Protein AF-A0A2A4T0L3-F1 (afdb_monomer)

Sequence (113 aa):
MTSAGGSKSIIHELTGGLIDLYLIVDGTYEETVQEYHKLVGKPLLPPLWGLGWHQSKYGYENTAALNAVVNGYATDKIPLEAIWSDIDYMDGFQDFTVDPSAFEGLADSIATW

Nearest PDB structures (foldseek):
  7xoi-assembly8_O  TM=9.732E-01  e=8.767E-07  Aspergillus sojae NBRC 4239
  3wen-assembly1_A  TM=9.907E-01  e=6.018E-06  Beta vulgaris
  5nn8-assembly1_A  TM=9.805E-01  e=2.964E-05  Homo sapiens
  5nn6-assembly1_A  TM=9.817E-01  e=3.167E-05  Homo sapiens
  5nn4-assembly1_A  TM=9.801E-01  e=3.385E-05  Homo sapiens

Mean predicted aligned error: 6.07 Å

Radius of gyration: 24.53 Å; Cα contacts (8 Å, |Δi|>4): 92; chains: 1; bounding box: 54×37×60 Å

Foldseek 3Di:
DDPPDDDDDDDDDDPDDDDDDDDDPDDDPVVSVVVVCVVVPDDDDDDPLVVDDEDEDADQQALVSQVVVVVVCVVVVNDHSYYDYDLNQADVSDPPHGNCPRYPCVVVVVVVD

Secondary structure (DSSP, 8-state):
-----PPP------SSS--------SS-HHHHHHHHHHHH-PPPPPPGGGGS-EEEES---SHHHHHHHHHHHHHHT---SEEEE-GGGSGGG-TT---TTTSTTHHHHHTT-

Solvent-accessible surface area (backbone atoms only — not comparable to full-atom values): 7522 Å² total; per-residue (Å²): 135,85,78,85,75,75,88,85,84,84,86,88,89,75,97,72,87,81,93,84,86,87,84,87,88,67,79,53,77,66,51,42,54,51,55,49,27,71,74,79,50,69,83,80,85,75,60,76,62,77,74,50,46,72,50,73,49,85,81,48,78,28,36,66,53,51,51,50,51,56,50,45,33,62,74,71,68,45,85,72,60,43,81,48,77,45,68,64,46,20,46,89,69,37,87,98,46,62,20,74,77,50,33,49,66,38,72,61,50,64,75,71,109

pLDDT: mean 93.53, std 10.16, range [40.03, 98.38]

Structure (mmCIF, N/CA/C/O backbone):
d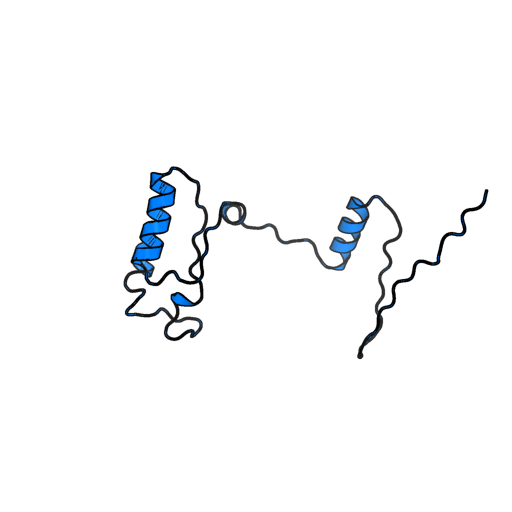ata_AF-A0A2A4T0L3-F1
#
_entry.id   AF-A0A2A4T0L3-F1
#
loop_
_atom_site.group_PDB
_atom_site.id
_atom_site.type_symbol
_atom_site.label_atom_id
_atom_site.label_alt_id
_atom_site.label_comp_id
_atom_site.label_asym_id
_atom_site.label_entity_id
_atom_site.label_seq_id
_atom_site.pdbx_PDB_ins_code
_atom_site.Cartn_x
_atom_site.Cartn_y
_atom_site.Cartn_z
_atom_site.occupancy
_atom_site.B_iso_or_equiv
_atom_site.auth_seq_id
_atom_site.auth_comp_id
_atom_site.auth_asym_id
_atom_site.auth_atom_id
_atom_site.pdbx_PDB_model_num
ATOM 1 N N . MET A 1 1 ? -28.924 26.895 35.236 1.00 40.03 1 MET A N 1
ATOM 2 C CA . MET A 1 1 ? -29.153 27.166 33.802 1.00 40.03 1 MET A CA 1
ATOM 3 C C . MET A 1 1 ? -28.955 25.854 33.062 1.00 40.03 1 MET A C 1
ATOM 5 O O . MET A 1 1 ? -27.826 25.427 32.885 1.00 40.03 1 MET A O 1
ATOM 9 N N . THR A 1 2 ? -30.042 25.146 32.769 1.00 45.47 2 THR A N 1
ATOM 10 C CA . THR A 1 2 ? -30.045 23.886 32.013 1.00 45.47 2 THR A CA 1
ATOM 11 C C . THR A 1 2 ? -29.940 24.214 30.528 1.00 45.47 2 THR A C 1
ATOM 13 O O . THR A 1 2 ? -30.871 24.792 29.970 1.00 45.47 2 THR A O 1
ATOM 16 N N . SER A 1 3 ? -28.810 23.905 29.891 1.00 52.12 3 SER A N 1
ATOM 17 C CA . SER A 1 3 ? -28.724 23.960 28.433 1.00 52.12 3 SER A CA 1
ATOM 18 C C . SER A 1 3 ? -29.562 22.819 27.856 1.00 52.12 3 SER A C 1
ATOM 20 O O . SER A 1 3 ? -29.398 21.654 28.215 1.00 52.12 3 SER A O 1
ATOM 22 N N . ALA A 1 4 ? -30.501 23.165 26.981 1.00 57.69 4 ALA A N 1
ATOM 23 C CA . ALA A 1 4 ? -31.222 22.208 26.160 1.00 57.69 4 ALA A CA 1
ATOM 24 C C . ALA A 1 4 ? -30.224 21.571 25.177 1.00 57.69 4 ALA A C 1
ATOM 26 O O . ALA A 1 4 ? -29.888 22.157 24.150 1.00 57.69 4 ALA A O 1
ATOM 27 N N . GLY A 1 5 ? -29.681 20.406 25.530 1.00 55.75 5 GLY A N 1
ATOM 28 C CA . GLY A 1 5 ? -28.839 19.616 24.637 1.00 55.75 5 GLY A CA 1
ATOM 29 C C . GLY A 1 5 ? -29.710 18.946 23.580 1.00 55.75 5 GLY A C 1
ATOM 30 O O . GLY A 1 5 ? -30.531 18.098 23.916 1.00 55.75 5 GLY A O 1
ATOM 31 N N . GLY A 1 6 ? -29.563 19.344 22.316 1.00 72.94 6 GLY A N 1
ATOM 32 C CA . GLY A 1 6 ? -30.233 18.679 21.197 1.00 72.94 6 GLY A CA 1
ATOM 33 C C . GLY A 1 6 ? -29.895 17.185 21.147 1.00 72.94 6 GLY A C 1
ATOM 34 O O . GLY A 1 6 ? -28.779 16.781 21.479 1.00 72.94 6 GLY A O 1
ATOM 35 N N . SER A 1 7 ? -30.868 16.367 20.739 1.00 82.69 7 SER A N 1
ATOM 36 C CA . SER A 1 7 ? -30.674 14.925 20.573 1.00 82.69 7 SER A CA 1
ATOM 37 C C . SER A 1 7 ? -29.591 14.649 19.526 1.00 82.69 7 SER A C 1
ATOM 39 O O . SER A 1 7 ? -29.626 15.214 18.431 1.00 82.69 7 SER A O 1
ATOM 41 N N . LYS A 1 8 ? -28.633 13.778 19.858 1.00 88.44 8 LYS A N 1
ATOM 42 C CA . LYS A 1 8 ? -27.658 13.237 18.905 1.00 88.44 8 LYS A CA 1
ATOM 43 C C . LYS A 1 8 ? -28.116 11.839 18.511 1.00 88.44 8 LYS A C 1
ATOM 45 O O . LYS A 1 8 ? -28.329 11.003 19.384 1.00 88.44 8 LYS A O 1
ATOM 50 N N . SER A 1 9 ? -28.268 11.593 17.216 1.00 92.88 9 SER A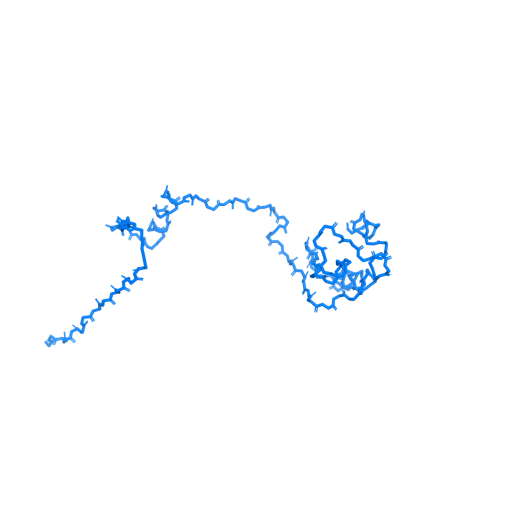 N 1
ATOM 51 C CA . SER A 1 9 ? -28.666 10.290 16.681 1.00 92.88 9 SER A CA 1
ATOM 52 C C . SER A 1 9 ? -27.740 9.870 15.543 1.00 92.88 9 SER A C 1
ATOM 54 O O . SER A 1 9 ? -27.201 10.719 14.833 1.00 92.88 9 SER A O 1
ATOM 56 N N . ILE A 1 10 ? -27.548 8.558 15.406 1.00 93.12 10 ILE A N 1
ATOM 57 C CA . ILE A 1 10 ? -26.893 7.903 14.270 1.00 93.12 10 ILE A CA 1
ATOM 58 C C . ILE A 1 10 ? -27.917 6.911 13.716 1.00 93.12 10 ILE A C 1
ATOM 60 O O . ILE A 1 10 ? -28.494 6.138 14.481 1.00 93.12 10 ILE A O 1
ATOM 64 N N . ILE A 1 11 ? -28.172 6.965 12.409 1.00 94.69 11 ILE A N 1
ATOM 65 C CA . ILE A 1 11 ? -29.140 6.109 11.717 1.00 94.69 11 ILE A CA 1
ATOM 66 C C . ILE A 1 11 ? -28.367 5.269 10.700 1.00 94.69 11 ILE A C 1
ATOM 68 O O . ILE A 1 11 ? -27.644 5.819 9.872 1.00 94.69 11 ILE A O 1
ATOM 72 N N . HIS A 1 12 ? -28.517 3.946 10.771 1.00 94.31 12 HIS A N 1
ATOM 73 C CA . HIS A 1 12 ? -27.996 3.012 9.774 1.00 94.31 12 HIS A CA 1
ATOM 74 C C . HIS A 1 12 ? -29.155 2.510 8.909 1.00 94.31 12 HIS A C 1
ATOM 76 O O . HIS A 1 12 ? -30.048 1.826 9.406 1.00 94.31 12 HIS A O 1
ATOM 82 N N . GLU A 1 13 ? -29.137 2.847 7.620 1.00 96.31 13 GLU A N 1
ATOM 83 C CA . GLU A 1 13 ? -30.093 2.354 6.626 1.00 96.31 13 GLU A CA 1
ATOM 84 C C . GLU A 1 13 ? -29.427 1.249 5.801 1.00 96.31 13 GLU A C 1
ATOM 86 O O . GLU A 1 13 ? -28.361 1.452 5.220 1.00 96.31 13 GLU A O 1
ATOM 91 N N . LEU A 1 14 ? -30.029 0.059 5.782 1.00 95.81 14 LEU A N 1
ATOM 92 C CA . LEU A 1 14 ? -29.454 -1.146 5.180 1.00 95.81 14 LEU A CA 1
ATOM 93 C C . LEU A 1 14 ? -30.384 -1.683 4.087 1.00 95.81 14 LEU A C 1
ATOM 95 O O . LEU A 1 14 ? -31.605 -1.648 4.233 1.00 95.81 14 LEU A O 1
ATOM 99 N N . THR A 1 15 ? -29.814 -2.214 3.003 1.00 97.62 15 THR A N 1
ATOM 100 C CA . THR A 1 15 ? -30.572 -2.747 1.854 1.00 97.62 15 THR A CA 1
ATOM 101 C C . THR A 1 15 ? -30.899 -4.243 1.963 1.00 97.62 15 THR A C 1
ATOM 103 O O . THR A 1 15 ? -31.659 -4.760 1.147 1.00 97.62 15 THR A O 1
ATOM 106 N N . GLY A 1 16 ? -30.359 -4.948 2.964 1.00 96.56 16 GLY A N 1
ATOM 107 C CA . GLY A 1 16 ? -30.591 -6.375 3.210 1.00 96.56 16 GLY A CA 1
ATOM 108 C C . GLY A 1 16 ? -29.587 -6.977 4.202 1.00 96.56 16 GLY A C 1
ATOM 109 O O . GLY A 1 16 ? -28.733 -6.269 4.729 1.00 96.56 16 GLY A O 1
ATOM 110 N N . GLY A 1 17 ? -29.681 -8.289 4.445 1.00 96.31 17 GLY A N 1
ATOM 111 C CA . GLY A 1 17 ? -28.845 -9.003 5.422 1.00 96.31 17 GLY A CA 1
ATOM 112 C C . GLY A 1 17 ? -29.425 -9.016 6.842 1.00 96.31 17 GLY A C 1
ATOM 113 O O . GLY A 1 17 ? -30.602 -8.718 7.044 1.00 96.31 17 GLY A O 1
ATOM 114 N N . LEU A 1 18 ? -28.605 -9.409 7.822 1.00 96.81 18 LEU A N 1
ATOM 115 C CA . LEU A 1 18 ? -28.940 -9.370 9.250 1.00 96.81 18 LEU A CA 1
ATOM 116 C C . LEU A 1 18 ? -28.261 -8.173 9.916 1.00 96.81 18 LEU A C 1
ATOM 118 O O . LEU A 1 18 ? -27.175 -7.765 9.510 1.00 96.81 18 LEU A O 1
ATOM 122 N N . ILE A 1 19 ? -28.887 -7.651 10.970 1.00 96.31 19 ILE A N 1
ATOM 123 C CA . ILE A 1 19 ? -28.246 -6.680 11.857 1.00 96.31 19 ILE A CA 1
ATOM 124 C C . ILE A 1 19 ? -27.486 -7.467 12.924 1.00 96.31 19 ILE A C 1
ATOM 126 O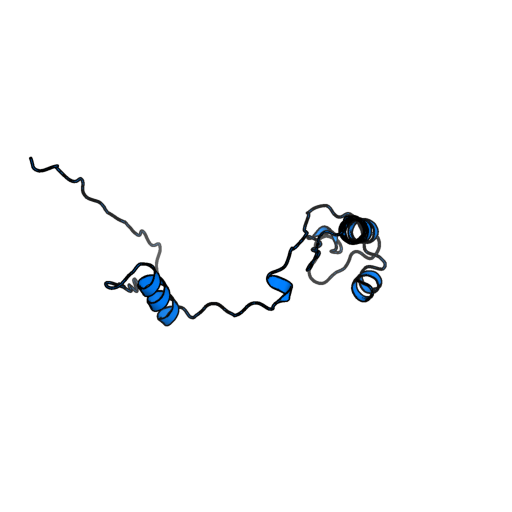 O . ILE A 1 19 ? -28.100 -8.018 13.836 1.00 96.31 19 ILE A O 1
ATOM 130 N N . ASP A 1 20 ? -26.162 -7.511 12.792 1.00 95.88 20 ASP A N 1
ATOM 131 C CA . ASP A 1 20 ? -25.243 -8.038 13.802 1.00 95.88 20 ASP A CA 1
ATOM 132 C C . ASP A 1 20 ? -24.484 -6.864 14.437 1.00 95.88 20 ASP A C 1
ATOM 134 O O . ASP A 1 20 ? -23.713 -6.174 13.766 1.00 95.88 20 ASP A O 1
ATOM 138 N N . LEU A 1 21 ? -24.793 -6.561 15.702 1.00 95.00 21 LEU A N 1
ATOM 139 C CA . LEU A 1 21 ? -24.346 -5.344 16.381 1.00 95.00 21 LEU A CA 1
ATOM 140 C C . LEU A 1 21 ? -23.415 -5.675 17.548 1.00 95.00 21 LEU A C 1
ATOM 142 O O . LEU A 1 21 ? -23.813 -6.333 18.508 1.00 95.00 21 LEU A O 1
ATOM 146 N N . TYR A 1 22 ? -22.216 -5.096 17.510 1.00 94.62 22 TYR A N 1
ATOM 147 C CA . TYR A 1 22 ? -21.241 -5.148 18.595 1.00 94.62 22 TYR A CA 1
ATOM 148 C C . TYR A 1 22 ? -21.119 -3.774 19.252 1.00 94.62 22 TYR A C 1
ATOM 150 O O . TYR A 1 22 ? -20.830 -2.777 18.594 1.00 94.62 22 TYR A O 1
ATOM 158 N N . LEU A 1 23 ? -21.342 -3.727 20.565 1.00 94.00 23 LEU A N 1
ATOM 159 C CA . LEU A 1 23 ? -21.220 -2.521 21.380 1.00 94.00 23 LEU A CA 1
ATOM 160 C C . LEU A 1 23 ? -19.992 -2.664 22.280 1.00 94.00 23 LEU A C 1
ATOM 162 O O . LEU A 1 23 ? -19.952 -3.541 23.139 1.00 94.00 23 LEU A O 1
ATOM 166 N N . ILE A 1 24 ? -19.005 -1.791 22.087 1.00 93.50 24 ILE A N 1
ATOM 167 C CA . ILE A 1 24 ? -17.813 -1.695 22.935 1.00 93.50 24 ILE A CA 1
ATOM 168 C C . ILE A 1 24 ? -18.029 -0.486 23.845 1.00 93.50 24 ILE A C 1
ATOM 170 O O . ILE A 1 24 ? -18.079 0.650 23.379 1.00 93.50 24 ILE A O 1
ATOM 174 N N . VAL A 1 25 ? -18.266 -0.753 25.127 1.00 86.44 25 VAL A N 1
ATOM 175 C CA . VAL A 1 25 ? -18.771 0.219 26.110 1.00 86.44 25 VAL A CA 1
ATOM 176 C C . VAL A 1 25 ? -17.954 0.157 27.397 1.00 86.44 25 VAL A C 1
ATOM 178 O O . VAL A 1 25 ? -18.498 -0.105 28.460 1.00 86.44 25 VAL A O 1
ATOM 181 N N . ASP A 1 26 ? -16.642 0.362 27.298 1.00 80.12 26 ASP A N 1
ATOM 182 C CA . ASP A 1 26 ? -15.787 0.783 28.415 1.00 80.12 26 ASP A CA 1
ATOM 183 C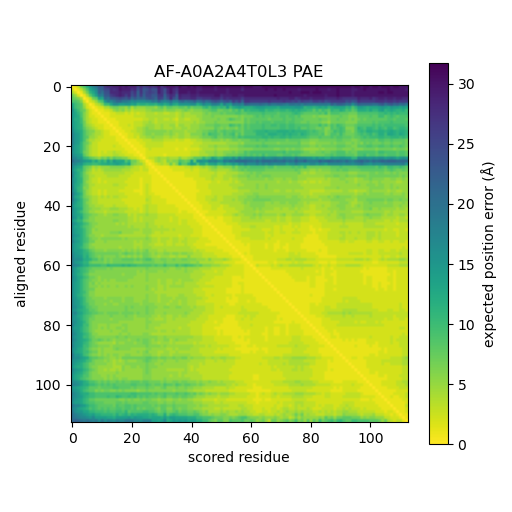 C . ASP A 1 26 ? -14.380 1.135 27.903 1.00 80.12 26 ASP A C 1
ATOM 185 O O . ASP A 1 26 ? -13.993 0.733 26.802 1.00 80.12 26 ASP A O 1
ATOM 189 N N . GLY A 1 27 ? -13.613 1.840 28.729 1.00 87.00 27 GLY A N 1
ATOM 190 C CA . GLY A 1 27 ? -12.195 2.102 28.518 1.00 87.00 27 GLY A CA 1
ATOM 191 C C . GLY A 1 27 ? -11.873 3.444 27.864 1.00 87.00 27 GLY A C 1
ATOM 192 O O . GLY A 1 27 ? -12.722 4.266 27.512 1.00 87.00 27 GLY A O 1
ATOM 193 N N . THR A 1 28 ? -10.578 3.677 27.733 1.00 95.56 28 THR A N 1
ATOM 194 C CA . THR A 1 28 ? -9.996 4.770 26.961 1.00 95.56 28 THR A CA 1
ATOM 195 C C . THR A 1 28 ? -10.242 4.573 25.461 1.00 95.56 28 THR A C 1
ATOM 197 O O . THR A 1 28 ? -10.587 3.487 24.989 1.00 95.56 28 THR A O 1
ATOM 200 N N . TYR A 1 29 ? -10.018 5.631 24.674 1.00 94.31 29 TYR A N 1
ATOM 201 C CA . TYR A 1 29 ? -10.093 5.542 23.212 1.00 94.31 29 TYR A CA 1
ATOM 202 C C . TYR A 1 29 ? -9.162 4.461 22.640 1.00 94.31 29 TYR A C 1
ATOM 204 O O . TYR A 1 29 ? -9.529 3.782 21.685 1.00 94.31 29 TYR A O 1
ATOM 212 N N . GLU A 1 30 ? -7.981 4.275 23.232 1.00 95.31 30 GLU A N 1
ATOM 213 C CA . GLU A 1 30 ? -7.024 3.252 22.808 1.00 95.31 30 GLU A CA 1
ATOM 214 C C . GLU A 1 30 ? -7.546 1.838 23.089 1.00 95.31 30 GLU A C 1
ATOM 216 O O . GLU A 1 30 ? -7.548 0.992 22.196 1.00 95.31 30 GLU A O 1
ATOM 221 N N . GLU A 1 31 ? -8.058 1.592 24.296 1.00 95.56 31 GLU A N 1
ATOM 222 C CA . GLU A 1 31 ? -8.629 0.295 24.680 1.00 95.56 31 GLU A CA 1
ATOM 223 C C . GLU A 1 31 ? -9.836 -0.065 23.807 1.00 95.56 31 GLU A C 1
ATOM 225 O O . GLU A 1 31 ? -9.941 -1.201 23.352 1.00 95.56 31 GLU A O 1
ATOM 230 N N . THR A 1 32 ? -10.685 0.911 23.466 1.00 95.62 32 THR A N 1
ATOM 231 C CA . THR A 1 32 ? -11.816 0.697 22.546 1.00 95.62 32 THR A CA 1
ATOM 232 C C . THR A 1 32 ? -11.344 0.172 21.183 1.00 95.62 32 THR A C 1
ATOM 234 O O . THR A 1 32 ? -11.911 -0.784 20.648 1.00 95.62 32 THR A O 1
ATOM 237 N N . VAL A 1 33 ? -10.278 0.757 20.621 1.00 95.44 33 VAL A N 1
ATOM 238 C CA . VAL A 1 33 ? -9.687 0.307 19.347 1.00 95.44 33 VAL A CA 1
ATOM 239 C C . VAL A 1 33 ? -9.053 -1.081 19.491 1.00 95.44 33 VAL A C 1
ATOM 241 O O . VAL A 1 33 ? -9.178 -1.917 18.592 1.00 95.44 33 VAL A O 1
ATOM 244 N N . GLN A 1 34 ? -8.412 -1.368 20.625 1.00 95.31 34 GLN A N 1
ATOM 245 C CA . GLN A 1 34 ? -7.851 -2.692 20.898 1.00 95.31 34 GLN A CA 1
ATOM 246 C C . GLN A 1 34 ? -8.940 -3.771 21.001 1.00 95.31 34 GLN A C 1
ATOM 248 O O . GLN A 1 34 ? -8.776 -4.837 20.404 1.00 95.31 34 GLN A O 1
ATOM 253 N N . GLU A 1 35 ? -10.051 -3.512 21.701 1.00 95.69 35 GLU A N 1
ATOM 254 C CA . GLU A 1 35 ? -11.193 -4.436 21.781 1.00 95.69 35 GLU A CA 1
ATOM 255 C C . GLU A 1 35 ? -11.813 -4.680 20.402 1.00 95.69 35 GLU A C 1
ATOM 257 O O . GLU A 1 35 ? -12.077 -5.828 20.036 1.00 95.69 35 GLU A O 1
ATOM 262 N N . TYR A 1 36 ? -11.954 -3.632 19.587 1.00 95.94 36 TYR A N 1
ATOM 263 C CA . TYR A 1 36 ? -12.414 -3.770 18.206 1.00 95.94 36 TYR A CA 1
ATOM 264 C C . TYR A 1 36 ? -11.516 -4.724 17.401 1.00 95.94 36 TYR A C 1
ATOM 266 O O . TYR A 1 36 ? -12.009 -5.643 16.745 1.00 95.94 36 TYR A O 1
ATOM 274 N N . HIS A 1 37 ? -10.191 -4.597 17.514 1.00 96.50 37 HIS A N 1
ATOM 275 C CA . HIS A 1 37 ? -9.246 -5.486 16.830 1.00 96.50 37 HIS A CA 1
ATOM 276 C C . HIS A 1 37 ? -9.169 -6.910 17.402 1.00 96.50 37 HIS A C 1
ATOM 278 O O . HIS A 1 37 ? -8.679 -7.810 16.715 1.00 96.50 37 HIS A O 1
ATOM 284 N N . LYS A 1 38 ? -9.670 -7.168 18.616 1.00 95.06 38 LYS A N 1
ATOM 285 C CA . LYS A 1 38 ? -9.883 -8.551 19.082 1.00 95.06 38 LYS A CA 1
ATOM 286 C C . LYS A 1 38 ? -11.044 -9.220 18.350 1.00 95.06 38 LYS A C 1
ATOM 288 O O . LYS A 1 38 ? -11.007 -10.433 18.173 1.00 95.06 38 LYS A O 1
ATOM 293 N N . LEU A 1 39 ? -12.037 -8.439 17.922 1.00 95.88 39 LEU A N 1
ATOM 294 C CA . LEU A 1 39 ? -13.198 -8.928 17.185 1.00 95.88 39 LEU A CA 1
ATOM 295 C C . LEU A 1 39 ? -12.904 -9.105 15.688 1.00 95.88 39 LEU A C 1
ATOM 297 O O . LEU A 1 39 ? -13.169 -10.172 15.144 1.00 95.88 39 LEU A O 1
ATOM 301 N N . VAL A 1 40 ? -12.350 -8.084 15.021 1.00 96.75 40 VAL A N 1
ATOM 302 C CA . VAL A 1 40 ? -12.157 -8.103 13.551 1.00 96.75 40 VAL A CA 1
ATOM 303 C C . VAL A 1 40 ? -10.796 -8.640 13.101 1.00 96.75 40 VAL A C 1
ATOM 305 O O . VAL A 1 40 ? -10.570 -8.841 11.910 1.00 96.75 40 VAL A O 1
ATOM 308 N N . GLY A 1 41 ? -9.885 -8.872 14.045 1.00 97.69 41 GLY A N 1
ATOM 309 C CA . GLY A 1 41 ? -8.503 -9.251 13.777 1.00 97.69 41 GLY A CA 1
ATOM 310 C C . GLY A 1 41 ? -7.528 -8.083 13.926 1.00 97.69 41 GLY A C 1
ATOM 311 O O . GLY A 1 41 ? -7.842 -6.912 13.682 1.00 97.69 41 GLY A O 1
ATOM 312 N N . LYS A 1 42 ? -6.310 -8.419 14.358 1.00 97.38 42 LYS A N 1
ATOM 313 C CA . LYS A 1 42 ? -5.222 -7.452 14.521 1.00 97.38 42 LYS A CA 1
ATOM 314 C C . LYS A 1 42 ? -4.620 -7.082 13.161 1.00 97.38 42 LYS A C 1
ATOM 316 O O . LYS A 1 42 ? -4.567 -7.946 12.283 1.00 97.38 42 LYS A O 1
ATOM 321 N N . PRO A 1 43 ? -4.111 -5.848 12.996 1.00 96.81 43 PRO A N 1
ATOM 322 C CA . PRO A 1 43 ? -3.352 -5.479 11.808 1.00 96.81 43 PRO A CA 1
ATOM 323 C C . PRO A 1 43 ? -2.158 -6.416 11.593 1.00 96.81 43 PRO A C 1
ATOM 325 O O . PRO A 1 43 ? -1.517 -6.849 12.555 1.00 96.81 43 PRO A O 1
ATOM 328 N N . LEU A 1 44 ? -1.847 -6.712 10.330 1.00 96.94 44 LEU A N 1
ATOM 329 C CA . LEU A 1 44 ? -0.626 -7.430 9.973 1.00 96.94 44 LEU A CA 1
ATOM 330 C C . LEU A 1 44 ? 0.594 -6.549 10.282 1.00 96.94 44 LEU A C 1
ATOM 332 O O . LEU A 1 44 ? 0.547 -5.334 10.098 1.00 96.94 44 LEU A O 1
ATOM 336 N N . LEU A 1 45 ? 1.700 -7.165 10.702 1.00 97.56 45 LEU A N 1
ATOM 337 C CA . LEU A 1 45 ? 2.987 -6.482 10.777 1.00 97.56 45 LEU A CA 1
ATOM 338 C C . LEU A 1 45 ? 3.535 -6.277 9.350 1.00 97.56 45 LEU A C 1
ATOM 340 O O . LEU A 1 45 ? 3.787 -7.278 8.671 1.00 97.56 45 LEU A O 1
ATOM 344 N N . PRO A 1 46 ? 3.719 -5.032 8.873 1.00 97.38 46 PRO A N 1
ATOM 345 C CA . PRO A 1 46 ? 4.297 -4.795 7.555 1.00 97.38 46 PRO A CA 1
ATOM 346 C C . PRO A 1 46 ? 5.787 -5.179 7.525 1.00 97.38 46 PRO A C 1
ATOM 348 O O . PRO A 1 46 ? 6.458 -5.139 8.562 1.00 97.38 46 PRO A O 1
ATOM 351 N N . PRO A 1 47 ? 6.339 -5.533 6.348 1.00 97.50 47 PRO A N 1
ATOM 352 C CA . PRO A 1 47 ? 7.778 -5.700 6.199 1.00 97.50 47 PRO A CA 1
ATOM 353 C C . PRO A 1 47 ? 8.487 -4.364 6.444 1.00 97.50 47 PRO A C 1
ATOM 355 O O . PRO A 1 47 ? 7.952 -3.304 6.125 1.00 97.50 47 PRO A O 1
ATOM 358 N N . LEU A 1 48 ? 9.713 -4.413 6.969 1.00 97.69 48 LEU A N 1
ATOM 359 C CA . LEU A 1 48 ? 10.436 -3.204 7.377 1.00 97.69 48 LEU A CA 1
ATOM 360 C C . LEU A 1 48 ? 10.639 -2.205 6.225 1.00 97.69 48 LEU A C 1
ATOM 362 O O . LEU A 1 48 ? 10.483 -1.009 6.436 1.00 97.69 48 LEU A O 1
ATOM 366 N N . TRP A 1 49 ? 10.921 -2.689 5.009 1.00 96.81 49 TRP A N 1
ATOM 367 C CA . TRP A 1 49 ? 11.080 -1.832 3.826 1.00 96.81 49 TRP A CA 1
ATOM 368 C C . TRP A 1 49 ? 9.797 -1.062 3.478 1.00 96.81 49 TRP A C 1
ATOM 370 O O . TRP A 1 49 ? 9.876 0.049 2.973 1.00 96.81 49 TRP A O 1
ATOM 380 N N . GLY A 1 50 ? 8.620 -1.608 3.811 1.00 97.38 50 GLY A N 1
ATOM 381 C CA . GLY A 1 50 ? 7.323 -0.977 3.550 1.00 97.38 50 GLY A CA 1
ATOM 382 C C . GLY A 1 50 ? 6.994 0.192 4.482 1.00 97.38 50 GLY A C 1
ATOM 383 O O . GLY A 1 50 ? 5.961 0.833 4.317 1.00 97.38 50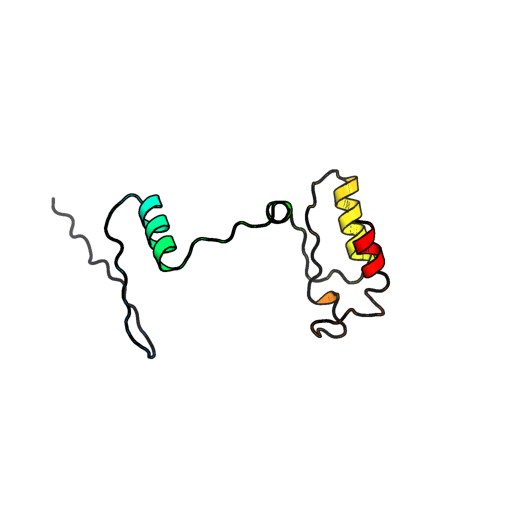 GLY A O 1
ATOM 384 N N . LEU A 1 51 ? 7.839 0.444 5.487 1.00 97.75 51 LEU A N 1
ATOM 385 C CA . LEU A 1 51 ? 7.761 1.616 6.362 1.00 97.75 51 LEU A CA 1
ATOM 386 C C . LEU A 1 51 ? 8.664 2.766 5.882 1.00 97.75 51 LEU A C 1
ATOM 388 O O . LEU A 1 51 ? 8.673 3.825 6.510 1.00 97.75 51 LEU A O 1
ATOM 392 N N . GLY A 1 52 ? 9.442 2.546 4.818 1.00 97.31 52 GLY A N 1
ATOM 393 C CA . GLY A 1 52 ? 10.305 3.552 4.210 1.00 97.31 52 GLY A CA 1
ATOM 394 C C . GLY A 1 52 ? 9.571 4.501 3.263 1.00 97.31 52 GLY A C 1
ATOM 395 O O . GLY A 1 52 ? 8.341 4.530 3.190 1.00 97.31 52 GLY A O 1
ATOM 396 N N . TRP A 1 53 ? 10.338 5.296 2.523 1.00 97.94 53 TRP A N 1
ATOM 397 C CA . TRP A 1 53 ? 9.824 6.210 1.514 1.00 97.94 53 TRP A CA 1
ATOM 398 C C . TRP A 1 53 ? 9.516 5.484 0.202 1.00 97.94 53 TRP A C 1
ATOM 400 O O . TRP A 1 53 ? 10.340 4.743 -0.337 1.00 97.94 53 TRP A O 1
ATOM 410 N N . HIS A 1 54 ? 8.312 5.717 -0.321 1.00 98.25 54 HIS A N 1
ATOM 411 C CA . HIS A 1 54 ? 7.826 5.126 -1.563 1.00 98.25 54 HIS A CA 1
ATOM 412 C C . HIS A 1 54 ? 7.605 6.230 -2.602 1.00 98.25 54 HIS A C 1
ATOM 414 O O . HIS A 1 54 ? 6.862 7.180 -2.351 1.00 98.25 54 HIS A O 1
ATOM 420 N N . GLN A 1 55 ? 8.197 6.086 -3.787 1.00 97.81 55 GLN A N 1
ATOM 421 C CA . GLN A 1 55 ? 7.969 6.981 -4.922 1.00 97.81 55 GLN A CA 1
ATOM 422 C C . GLN A 1 55 ? 7.046 6.314 -5.942 1.00 97.81 55 GLN A C 1
ATOM 424 O O . GLN A 1 55 ? 7.280 5.181 -6.351 1.00 97.81 55 GLN A O 1
ATOM 429 N N . SER A 1 56 ? 6.022 7.038 -6.389 1.00 97.44 56 SER A N 1
ATOM 430 C CA . SER A 1 56 ? 5.097 6.585 -7.429 1.00 97.44 56 SER A CA 1
ATOM 431 C C . SER A 1 56 ? 4.626 7.750 -8.291 1.00 97.44 56 SER A C 1
ATOM 433 O O . SER A 1 56 ? 4.593 8.898 -7.837 1.00 97.44 56 SER A O 1
ATOM 435 N N . LYS A 1 57 ? 4.265 7.455 -9.537 1.00 97.12 57 LYS A N 1
ATOM 436 C CA . LYS A 1 57 ? 3.641 8.396 -10.464 1.00 97.12 57 LYS A CA 1
ATOM 437 C C . LYS A 1 57 ? 2.942 7.608 -11.576 1.00 97.12 57 LYS A C 1
ATOM 439 O O . LYS A 1 57 ? 3.558 6.726 -12.165 1.00 97.12 57 LYS A O 1
ATOM 444 N N . TYR A 1 58 ? 1.724 8.012 -11.930 1.00 97.06 58 TYR A N 1
ATOM 445 C CA . TYR A 1 58 ? 1.154 7.687 -13.237 1.00 97.06 58 TYR A CA 1
ATOM 446 C C . TYR A 1 58 ? 1.812 8.568 -14.315 1.00 97.06 58 TYR A C 1
ATOM 448 O O . TYR A 1 58 ? 1.785 9.804 -14.240 1.00 97.06 58 TYR A O 1
ATOM 456 N N . GLY A 1 59 ? 2.438 7.938 -15.303 1.00 95.31 59 GLY A N 1
ATOM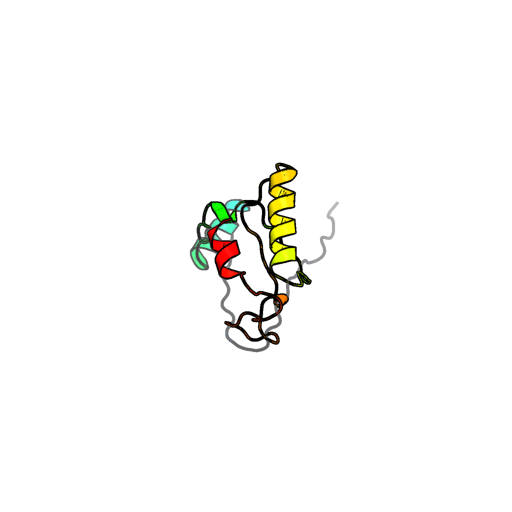 457 C CA . GLY A 1 59 ? 3.118 8.567 -16.426 1.00 95.31 59 GLY A CA 1
ATOM 458 C C . GLY A 1 59 ? 4.632 8.440 -16.314 1.00 95.31 59 GLY A C 1
ATOM 459 O O . GLY A 1 59 ? 5.350 9.417 -16.569 1.00 95.31 59 GLY A O 1
ATOM 460 N N . TYR A 1 60 ? 5.122 7.286 -15.856 1.00 97.06 60 TYR A N 1
ATOM 461 C CA . TYR A 1 60 ? 6.486 6.863 -16.159 1.00 97.06 60 TYR A CA 1
ATOM 462 C C . TYR A 1 60 ? 6.436 6.131 -17.493 1.00 97.06 60 TYR A C 1
ATOM 464 O O . TYR A 1 60 ? 5.959 5.015 -17.561 1.00 97.06 60 TYR A O 1
ATOM 472 N N . GLU A 1 61 ? 6.886 6.778 -18.563 1.00 95.31 61 GLU A N 1
ATOM 473 C CA . GLU A 1 61 ? 6.611 6.302 -19.925 1.00 95.31 61 GLU A CA 1
ATOM 474 C C . GLU A 1 61 ? 7.502 5.132 -20.377 1.00 95.31 61 GLU A C 1
ATOM 476 O O . GLU A 1 61 ? 7.281 4.598 -21.457 1.00 95.31 61 GLU A O 1
ATOM 481 N N . ASN A 1 62 ? 8.554 4.783 -19.623 1.00 97.25 62 ASN A N 1
ATOM 482 C CA . ASN A 1 62 ? 9.508 3.724 -19.972 1.00 97.25 62 ASN A CA 1
ATOM 483 C C . ASN A 1 62 ? 10.475 3.389 -18.819 1.00 97.25 62 ASN A C 1
ATOM 485 O O . ASN A 1 62 ? 10.583 4.124 -17.829 1.00 97.25 62 ASN A O 1
ATOM 489 N N . THR A 1 63 ? 11.264 2.322 -18.997 1.00 97.31 63 THR A N 1
ATOM 490 C CA . THR A 1 63 ? 12.330 1.897 -18.066 1.00 97.31 63 THR A CA 1
ATOM 491 C C . THR A 1 63 ? 13.343 3.012 -17.7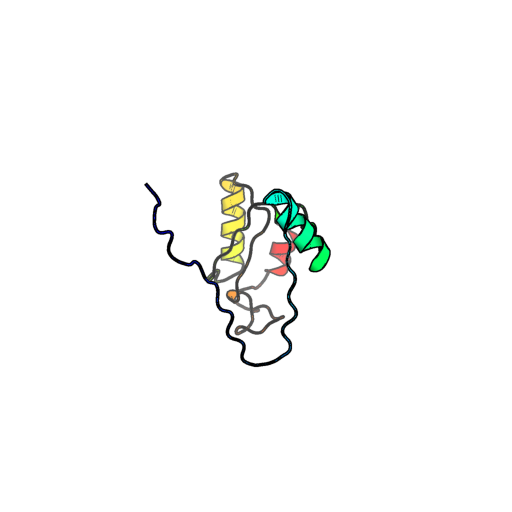69 1.00 97.31 63 THR A C 1
ATOM 493 O O . THR A 1 63 ? 13.787 3.173 -16.630 1.00 97.31 63 THR A O 1
ATOM 496 N N . ALA A 1 64 ? 13.714 3.820 -18.769 1.00 97.12 64 ALA A N 1
ATOM 497 C CA . ALA A 1 64 ? 14.699 4.889 -18.591 1.00 97.12 64 ALA A CA 1
ATOM 498 C C . ALA A 1 64 ? 14.180 6.006 -17.671 1.00 97.12 64 ALA A C 1
ATOM 500 O O . ALA A 1 64 ? 14.944 6.535 -16.862 1.00 97.12 64 ALA A O 1
ATOM 501 N N . ALA A 1 65 ? 12.886 6.330 -17.743 1.00 97.31 65 ALA A N 1
ATOM 502 C CA . ALA A 1 65 ? 12.246 7.292 -16.851 1.00 97.31 65 ALA A CA 1
ATOM 503 C C . ALA A 1 65 ? 12.273 6.817 -15.388 1.00 97.31 65 ALA A C 1
ATOM 505 O O . ALA A 1 65 ? 12.595 7.609 -14.502 1.00 97.31 65 ALA A O 1
ATOM 506 N N . LEU A 1 66 ? 12.008 5.530 -15.133 1.00 97.44 66 LEU A N 1
ATOM 507 C CA . LEU A 1 66 ? 12.128 4.940 -13.792 1.00 97.44 66 LEU A CA 1
ATOM 508 C C . LEU A 1 66 ? 13.571 5.002 -13.276 1.00 97.44 66 LEU A C 1
ATOM 510 O O . LEU A 1 66 ? 13.814 5.503 -12.177 1.00 97.44 66 LEU A O 1
ATOM 514 N N . ASN A 1 67 ? 14.535 4.582 -14.098 1.00 97.06 67 ASN A N 1
ATOM 515 C CA . ASN A 1 67 ? 15.957 4.648 -13.760 1.00 97.06 67 ASN A CA 1
ATOM 516 C C . ASN A 1 67 ? 16.412 6.081 -13.450 1.00 97.06 67 ASN A C 1
ATOM 518 O O . ASN A 1 67 ? 17.180 6.299 -12.514 1.00 97.06 67 ASN A O 1
ATOM 522 N N . ALA A 1 68 ? 15.936 7.075 -14.204 1.00 97.25 68 ALA A N 1
ATOM 523 C CA . ALA A 1 68 ? 16.262 8.477 -13.958 1.00 97.25 68 ALA A CA 1
ATOM 524 C C . ALA A 1 68 ? 15.771 8.953 -12.582 1.00 97.25 68 ALA A C 1
ATOM 526 O O . ALA A 1 68 ? 16.487 9.685 -11.901 1.00 97.25 68 ALA A O 1
ATOM 527 N N . VAL A 1 69 ? 14.588 8.507 -12.149 1.00 97.56 69 VAL A N 1
ATOM 528 C CA . VAL A 1 69 ? 14.057 8.821 -10.816 1.00 97.56 69 VAL A CA 1
ATOM 529 C C . VAL A 1 69 ? 14.900 8.169 -9.728 1.00 97.56 69 VAL A C 1
ATOM 531 O O . VAL A 1 69 ? 15.361 8.875 -8.834 1.00 97.56 69 VAL A O 1
ATOM 534 N N . VAL A 1 70 ? 15.157 6.860 -9.822 1.00 97.19 70 VAL A N 1
ATOM 535 C CA . VAL A 1 70 ? 15.983 6.129 -8.841 1.00 97.19 70 VAL A CA 1
ATOM 536 C C . VAL A 1 70 ? 17.364 6.780 -8.705 1.00 97.19 70 VAL A C 1
ATOM 538 O O . VAL A 1 70 ? 17.808 7.093 -7.599 1.00 97.19 70 VAL A O 1
ATOM 541 N N . ASN A 1 71 ? 18.010 7.085 -9.834 1.00 97.31 71 ASN A N 1
ATOM 542 C CA . ASN A 1 71 ? 19.311 7.753 -9.850 1.00 97.31 71 ASN A CA 1
ATOM 543 C C . ASN A 1 71 ? 19.261 9.180 -9.285 1.00 97.31 71 ASN A C 1
ATOM 545 O O . ASN A 1 71 ? 20.225 9.616 -8.652 1.00 97.31 71 ASN A O 1
ATOM 549 N N . GLY A 1 72 ? 18.163 9.909 -9.495 1.00 98.06 72 GLY A N 1
ATOM 550 C CA . GLY A 1 72 ? 17.943 11.232 -8.908 1.00 98.06 72 GLY A CA 1
ATOM 551 C C . GLY A 1 72 ? 17.918 11.182 -7.380 1.00 98.06 72 GLY A C 1
ATOM 552 O O . GLY A 1 72 ? 18.693 11.887 -6.738 1.00 98.06 72 GLY A O 1
ATOM 553 N N . TYR A 1 73 ? 17.126 10.272 -6.802 1.00 97.94 73 TYR A N 1
ATOM 554 C CA . TYR A 1 73 ? 17.094 10.037 -5.351 1.00 97.94 73 TYR A CA 1
ATOM 555 C C . TYR A 1 73 ? 18.484 9.697 -4.795 1.00 97.94 73 TYR A C 1
ATOM 557 O O . TYR A 1 73 ? 18.924 10.294 -3.808 1.00 97.94 73 TYR A O 1
ATOM 565 N N . ALA A 1 74 ? 19.214 8.799 -5.467 1.00 96.75 74 ALA A N 1
ATOM 566 C CA . ALA A 1 74 ? 20.574 8.431 -5.076 1.00 96.75 74 ALA A CA 1
ATOM 567 C C . ALA A 1 74 ? 21.556 9.620 -5.145 1.00 96.75 74 ALA A C 1
ATOM 569 O O . ALA A 1 74 ? 22.357 9.819 -4.227 1.00 96.75 74 ALA A O 1
ATOM 570 N N . THR A 1 75 ? 21.479 10.433 -6.203 1.00 98.38 75 THR A N 1
ATOM 571 C CA . THR A 1 75 ? 22.327 11.624 -6.406 1.00 98.38 75 THR A CA 1
ATOM 572 C C . THR A 1 75 ? 22.070 12.682 -5.337 1.00 98.38 75 THR A C 1
ATOM 574 O O . THR A 1 75 ? 23.016 13.224 -4.756 1.00 98.38 75 THR A O 1
ATOM 577 N N . ASP A 1 76 ? 20.797 12.921 -5.026 1.00 98.31 76 ASP A N 1
ATOM 578 C CA . ASP A 1 76 ? 20.363 13.923 -4.052 1.00 98.31 76 ASP A CA 1
ATOM 579 C C . ASP A 1 76 ? 20.442 13.421 -2.602 1.00 98.31 76 ASP A C 1
ATOM 581 O O . ASP A 1 76 ? 20.203 14.184 -1.663 1.00 98.31 76 ASP A O 1
ATOM 585 N N . LYS A 1 77 ? 20.839 12.156 -2.400 1.00 97.69 77 LYS A N 1
ATOM 586 C CA . LYS A 1 77 ? 20.955 11.494 -1.089 1.00 97.69 77 LYS A CA 1
ATOM 587 C C . LYS A 1 77 ? 19.631 11.483 -0.320 1.00 97.69 77 LYS A C 1
ATOM 589 O O . LYS A 1 77 ? 19.617 11.622 0.906 1.00 97.69 77 LYS A O 1
ATOM 594 N N . I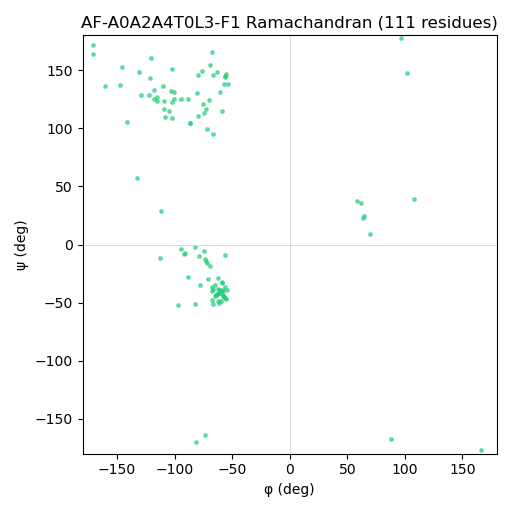LE A 1 78 ? 18.528 11.310 -1.041 1.00 97.88 78 ILE A N 1
ATOM 595 C CA . ILE A 1 78 ? 17.194 11.134 -0.469 1.00 97.88 78 ILE A CA 1
ATOM 596 C C . ILE A 1 78 ? 16.934 9.622 -0.362 1.00 97.88 78 ILE A C 1
ATOM 598 O O . ILE A 1 78 ? 17.066 8.928 -1.370 1.00 97.88 78 ILE A O 1
ATOM 602 N N . PRO A 1 79 ? 16.581 9.090 0.824 1.00 97.44 79 PRO A N 1
ATOM 603 C CA . PRO A 1 79 ? 16.223 7.681 0.971 1.00 97.44 79 PRO A CA 1
ATOM 604 C C . PRO A 1 79 ? 15.055 7.287 0.060 1.00 97.44 79 PRO A C 1
ATOM 606 O O . PRO A 1 79 ? 14.084 8.035 -0.071 1.00 97.44 79 PRO A O 1
ATOM 609 N N . LEU A 1 80 ? 15.163 6.116 -0.564 1.00 97.25 80 LEU A N 1
ATOM 610 C CA . LEU A 1 80 ? 14.132 5.534 -1.415 1.00 97.25 80 LEU A CA 1
ATOM 611 C C . LEU A 1 80 ? 14.090 4.026 -1.171 1.00 97.25 80 LEU A C 1
ATOM 613 O O . LEU A 1 80 ? 14.971 3.302 -1.627 1.00 97.25 80 LEU A O 1
ATOM 617 N N . GLU A 1 81 ? 13.071 3.557 -0.455 1.00 97.38 81 GLU A N 1
ATOM 618 C CA . GLU A 1 81 ? 12.894 2.132 -0.161 1.00 97.38 81 GLU A CA 1
ATOM 619 C C . GLU A 1 81 ? 12.090 1.395 -1.238 1.00 97.38 81 GLU A C 1
ATOM 621 O O . GLU A 1 81 ? 12.293 0.196 -1.428 1.00 97.38 81 GLU 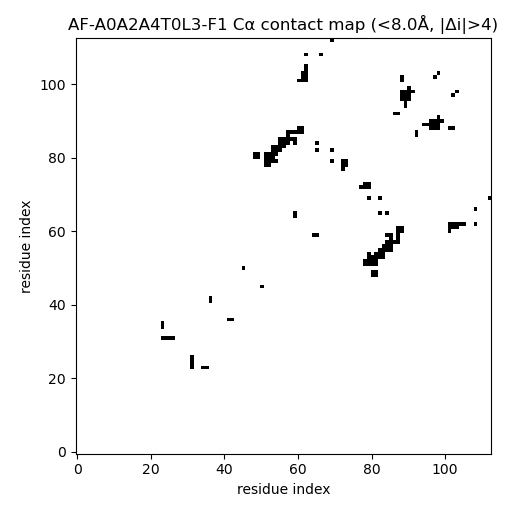A O 1
ATOM 626 N N . ALA A 1 82 ? 11.190 2.081 -1.951 1.00 97.12 82 ALA A N 1
ATOM 627 C CA . ALA A 1 82 ? 10.418 1.478 -3.036 1.00 97.12 82 ALA A CA 1
ATOM 628 C C . ALA A 1 82 ? 10.095 2.472 -4.160 1.00 97.12 82 ALA A C 1
ATOM 630 O O . ALA A 1 82 ? 9.647 3.593 -3.914 1.00 97.12 82 ALA A O 1
ATOM 631 N N . ILE A 1 83 ? 10.238 2.022 -5.406 1.00 96.75 83 ILE A N 1
ATOM 632 C CA . ILE A 1 83 ? 9.765 2.710 -6.611 1.00 96.75 83 ILE A CA 1
ATOM 633 C C . ILE A 1 83 ? 8.594 1.927 -7.210 1.00 96.75 83 ILE A C 1
ATOM 635 O O . ILE A 1 83 ? 8.627 0.700 -7.287 1.00 96.75 83 ILE A O 1
ATOM 639 N N . TRP A 1 84 ? 7.554 2.644 -7.622 1.00 97.38 84 TRP A N 1
ATOM 640 C CA . TRP A 1 84 ? 6.340 2.079 -8.197 1.00 97.38 84 TRP A CA 1
ATOM 641 C C . TRP A 1 84 ? 6.167 2.578 -9.627 1.00 97.38 84 TRP A C 1
ATOM 643 O O . TRP A 1 84 ? 6.259 3.779 -9.891 1.00 97.38 84 TRP A O 1
ATOM 653 N N . SER A 1 85 ? 5.873 1.651 -10.533 1.00 95.94 85 SER A N 1
ATOM 654 C CA . SER A 1 85 ? 5.305 1.959 -11.842 1.00 95.94 85 SER A CA 1
ATOM 655 C C . SER A 1 85 ? 3.805 1.693 -11.776 1.00 95.94 85 SER A C 1
ATOM 657 O O . SER A 1 85 ? 3.389 0.657 -11.256 1.00 95.94 85 SER A O 1
ATOM 659 N N . ASP A 1 86 ? 3.004 2.652 -12.238 1.00 96.94 86 ASP A N 1
ATOM 660 C CA . ASP A 1 86 ? 1.557 2.479 -12.393 1.00 96.94 86 ASP A CA 1
ATOM 661 C C . ASP A 1 86 ? 1.265 1.575 -13.610 1.00 96.94 86 ASP A C 1
ATOM 663 O O . ASP A 1 86 ? 2.160 0.918 -14.136 1.00 96.94 86 ASP A O 1
ATOM 667 N N . ILE A 1 87 ? 0.035 1.558 -14.112 1.00 97.50 87 ILE A N 1
ATOM 668 C CA . ILE A 1 87 ? -0.399 0.762 -15.271 1.00 97.50 87 ILE A CA 1
ATOM 669 C C . ILE A 1 87 ? 0.406 0.995 -16.569 1.00 97.50 87 ILE A C 1
ATOM 671 O O . ILE A 1 87 ? 0.228 0.244 -17.524 1.00 97.50 87 ILE A O 1
ATOM 675 N N . ASP A 1 88 ? 1.289 2.001 -16.615 1.00 96.56 88 ASP A N 1
ATOM 676 C CA . ASP A 1 88 ? 2.151 2.311 -17.762 1.00 96.56 88 ASP A CA 1
ATOM 677 C C . ASP A 1 88 ? 3.067 1.146 -18.157 1.00 96.56 88 ASP A C 1
ATOM 679 O O . ASP A 1 88 ? 3.348 0.987 -19.341 1.00 96.56 88 ASP A O 1
ATOM 683 N N . TYR A 1 89 ? 3.531 0.329 -17.197 1.00 97.31 89 TYR A N 1
ATOM 684 C CA . TYR A 1 89 ? 4.431 -0.786 -17.520 1.00 97.31 89 TYR A CA 1
ATOM 685 C C . TYR A 1 89 ? 3.753 -1.911 -18.297 1.00 97.31 89 TYR A C 1
ATOM 687 O O . TYR A 1 89 ? 4.453 -2.745 -18.864 1.00 97.31 89 TYR A O 1
ATOM 695 N N . MET A 1 90 ? 2.421 -1.979 -18.289 1.00 97.94 90 MET A N 1
ATOM 696 C CA . MET A 1 90 ? 1.652 -3.095 -18.834 1.00 97.94 90 MET A CA 1
ATOM 697 C C . MET A 1 90 ? 1.523 -3.010 -20.360 1.00 97.94 90 MET A C 1
ATOM 699 O O . MET A 1 90 ? 1.321 -1.932 -20.914 1.00 97.94 90 MET A O 1
ATOM 703 N N . ASP A 1 91 ? 1.509 -4.159 -21.040 1.00 97.94 91 ASP A N 1
ATOM 704 C CA . ASP A 1 91 ? 1.197 -4.240 -22.472 1.00 97.94 91 ASP A CA 1
ATOM 705 C C . ASP A 1 91 ? -0.302 -3.983 -22.698 1.00 97.94 91 ASP A C 1
ATOM 707 O O . ASP A 1 91 ? -1.162 -4.844 -22.473 1.00 97.94 91 ASP A O 1
ATOM 711 N N . GLY A 1 92 ? -0.636 -2.753 -23.092 1.00 96.31 92 GLY A N 1
ATOM 712 C CA . GLY A 1 92 ? -2.017 -2.344 -23.344 1.00 96.31 92 GLY A CA 1
ATOM 713 C C . GLY A 1 92 ? -2.921 -2.429 -22.109 1.00 96.31 92 GLY A C 1
ATOM 714 O O . GLY A 1 92 ? -4.096 -2.769 -22.250 1.00 96.31 92 GLY A O 1
ATOM 715 N N . PHE A 1 93 ? -2.388 -2.130 -20.916 1.00 96.06 93 PHE A N 1
ATOM 716 C CA . PHE A 1 93 ? -3.106 -2.170 -19.627 1.00 96.06 93 PHE A CA 1
ATOM 717 C C . PHE A 1 93 ? -3.576 -3.569 -19.192 1.00 96.06 93 PHE A C 1
ATOM 719 O O . PHE A 1 93 ? -4.546 -3.704 -18.445 1.00 96.06 93 PHE A O 1
ATOM 726 N N . GLN A 1 94 ? -2.915 -4.621 -19.679 1.00 98.00 94 GLN A N 1
ATOM 727 C CA . GLN A 1 94 ? -3.208 -5.996 -19.285 1.00 98.00 94 GLN A CA 1
ATOM 728 C C . GLN A 1 94 ? -2.392 -6.400 -18.055 1.00 98.00 94 GLN A C 1
ATOM 730 O O . GLN A 1 94 ? -1.160 -6.358 -18.070 1.00 98.00 94 GLN A O 1
ATOM 735 N N . ASP A 1 95 ? -3.076 -6.871 -17.012 1.00 98.25 95 ASP A N 1
ATOM 736 C CA . ASP A 1 95 ? -2.416 -7.436 -15.835 1.00 98.25 95 ASP A CA 1
ATOM 737 C C . ASP A 1 95 ? -1.456 -8.574 -16.224 1.00 98.25 95 ASP A C 1
ATOM 739 O O . ASP A 1 95 ? -1.714 -9.352 -17.146 1.00 98.25 95 ASP A O 1
ATOM 743 N N . PHE A 1 96 ? -0.360 -8.702 -15.473 1.00 97.25 96 PHE A N 1
ATOM 744 C CA . PHE A 1 96 ? 0.670 -9.736 -15.659 1.00 97.25 96 PHE A CA 1
ATOM 745 C C . PHE A 1 96 ? 1.424 -9.674 -16.999 1.00 97.25 96 PHE A C 1
ATOM 747 O O . PHE A 1 96 ? 2.014 -10.669 -17.425 1.00 97.25 96 PHE A O 1
ATOM 754 N N . THR A 1 97 ? 1.449 -8.506 -17.640 1.00 97.56 97 THR A N 1
ATOM 755 C CA . THR A 1 97 ? 2.245 -8.236 -18.844 1.00 97.56 97 THR A CA 1
ATOM 756 C C . THR A 1 97 ? 3.221 -7.084 -18.608 1.00 97.56 97 THR A C 1
ATOM 758 O O . THR A 1 97 ? 3.043 -6.299 -17.681 1.00 97.56 97 THR A O 1
ATOM 761 N N . VAL A 1 98 ? 4.260 -6.991 -19.440 1.00 97.69 98 VAL A N 1
ATOM 762 C CA . VAL A 1 98 ? 5.180 -5.846 -19.484 1.00 97.69 98 VAL A CA 1
ATOM 763 C C . VAL A 1 98 ? 5.276 -5.396 -20.938 1.00 97.69 98 VAL A C 1
ATOM 765 O O . VAL A 1 98 ? 5.531 -6.243 -21.796 1.00 97.69 98 VAL A O 1
ATOM 768 N N . ASP A 1 99 ? 5.073 -4.106 -21.217 1.00 97.75 99 ASP A N 1
ATOM 769 C CA . ASP A 1 99 ? 5.195 -3.547 -22.564 1.00 97.75 99 ASP A CA 1
ATOM 770 C C . ASP A 1 99 ? 6.623 -3.800 -23.084 1.00 97.75 99 ASP A C 1
ATOM 772 O O . ASP A 1 99 ? 7.594 -3.268 -22.530 1.00 97.75 99 ASP A O 1
ATOM 776 N N . PRO A 1 100 ? 6.783 -4.615 -24.142 1.00 96.50 100 PRO A N 1
ATOM 777 C CA . PRO A 1 100 ? 8.099 -5.042 -24.601 1.00 96.50 100 PRO A CA 1
ATOM 778 C C . PRO A 1 100 ? 8.883 -3.925 -25.299 1.00 96.50 100 PRO A C 1
ATOM 780 O O . PRO A 1 100 ? 10.081 -4.087 -25.519 1.00 96.50 100 PRO A O 1
ATOM 783 N N . SER A 1 101 ? 8.228 -2.823 -25.680 1.00 96.62 101 SER A N 1
ATOM 784 C CA . SER A 1 101 ? 8.840 -1.683 -26.362 1.00 96.62 101 SER A CA 1
ATOM 785 C C . SER A 1 101 ? 9.197 -0.565 -25.387 1.00 96.62 101 SER A C 1
ATOM 787 O O . SER A 1 101 ? 10.314 -0.056 -25.418 1.00 96.62 101 SER A O 1
ATOM 789 N N . ALA A 1 102 ? 8.251 -0.130 -24.558 1.00 96.62 102 ALA A N 1
ATOM 790 C CA . ALA A 1 102 ? 8.459 0.972 -23.625 1.00 96.62 102 ALA A CA 1
ATOM 791 C C . ALA A 1 102 ? 9.247 0.523 -22.384 1.00 96.62 102 ALA A C 1
ATOM 793 O O . ALA A 1 102 ? 10.079 1.272 -21.868 1.00 96.62 102 ALA A O 1
ATOM 794 N N . PHE A 1 103 ? 9.036 -0.711 -21.924 1.00 97.50 103 PHE A N 1
ATOM 795 C CA . PHE A 1 103 ? 9.636 -1.237 -20.697 1.00 97.50 103 PHE A CA 1
ATOM 796 C C . PHE A 1 103 ? 10.669 -2.339 -20.958 1.00 97.50 103 PHE A C 1
ATOM 798 O O . PHE A 1 103 ? 10.936 -3.197 -20.110 1.00 97.50 103 PHE A O 1
ATOM 805 N N . GLU A 1 104 ? 11.326 -2.278 -22.119 1.00 96.38 104 GLU A N 1
ATOM 806 C CA . GLU A 1 104 ? 12.503 -3.095 -22.408 1.00 96.38 104 GLU A CA 1
ATOM 807 C C . GLU A 1 104 ? 13.566 -2.924 -21.300 1.00 96.38 104 GLU A C 1
ATOM 809 O O . GLU A 1 104 ? 13.790 -1.825 -20.780 1.00 96.38 104 GLU A O 1
ATOM 814 N N . GLY A 1 105 ? 14.198 -4.026 -20.884 1.00 95.31 105 GLY A N 1
ATOM 815 C CA . GLY A 1 105 ? 15.254 -4.017 -19.861 1.00 95.31 105 GLY A CA 1
ATOM 816 C C . GLY A 1 105 ? 14.788 -3.702 -18.431 1.00 95.31 105 GLY A C 1
ATOM 817 O O . GLY A 1 105 ? 15.626 -3.523 -17.542 1.00 95.31 105 GLY A O 1
ATOM 818 N N . LEU A 1 106 ? 13.474 -3.639 -18.170 1.00 95.88 106 LEU A N 1
ATOM 819 C CA . LEU A 1 106 ? 12.946 -3.400 -16.822 1.00 95.88 106 LEU A CA 1
ATOM 820 C C . LEU A 1 106 ? 13.423 -4.467 -15.823 1.00 95.88 106 LEU A C 1
ATOM 822 O O . LEU A 1 106 ? 13.856 -4.130 -14.724 1.00 95.88 106 LEU A O 1
ATOM 826 N N . ALA A 1 107 ? 13.400 -5.744 -16.220 1.00 94.25 107 ALA A N 1
ATOM 827 C CA . ALA A 1 107 ? 13.861 -6.854 -15.384 1.00 94.25 107 ALA A CA 1
ATOM 828 C C . ALA A 1 107 ? 15.341 -6.719 -14.982 1.00 94.25 107 ALA A C 1
ATOM 830 O O . ALA A 1 107 ? 15.683 -6.951 -13.823 1.00 94.25 107 ALA A O 1
ATOM 831 N N . ASP A 1 108 ? 16.198 -6.290 -15.912 1.00 95.56 108 ASP A N 1
ATOM 832 C CA . ASP A 1 108 ? 17.617 -6.055 -15.634 1.00 95.56 108 ASP A CA 1
ATOM 833 C C . ASP A 1 108 ? 17.804 -4.864 -14.689 1.00 95.56 108 ASP A C 1
ATOM 835 O O . ASP A 1 108 ? 18.609 -4.934 -13.763 1.00 95.56 108 ASP A O 1
ATOM 839 N N . SER A 1 109 ? 17.021 -3.794 -14.871 1.00 93.38 109 SER A N 1
ATOM 840 C CA . SER A 1 109 ? 17.069 -2.615 -13.995 1.00 93.38 109 SER A CA 1
ATOM 841 C C . SER A 1 109 ? 16.733 -2.993 -12.548 1.00 93.38 109 SER A C 1
ATOM 843 O O . SER A 1 109 ? 17.521 -2.708 -11.647 1.00 93.38 109 SER A O 1
ATOM 845 N N . ILE A 1 110 ? 15.640 -3.737 -12.332 1.00 92.19 110 ILE A N 1
ATOM 846 C CA . ILE A 1 110 ? 15.198 -4.194 -11.001 1.00 92.19 110 ILE A CA 1
ATOM 847 C C . ILE A 1 110 ? 16.263 -5.053 -10.299 1.00 92.19 110 ILE A C 1
ATOM 849 O O . ILE A 1 110 ? 16.379 -5.005 -9.079 1.00 92.19 110 ILE A O 1
ATOM 853 N N . ALA A 1 111 ? 17.061 -5.824 -11.043 1.00 90.00 111 ALA A N 1
ATOM 854 C CA . ALA A 1 111 ? 18.128 -6.647 -10.470 1.00 90.00 111 ALA A CA 1
ATOM 855 C C . ALA A 1 111 ? 19.353 -5.842 -9.989 1.00 90.00 111 ALA A C 1
ATOM 857 O O . ALA A 1 111 ? 20.226 -6.404 -9.324 1.00 90.00 111 ALA A O 1
ATOM 858 N N . THR A 1 112 ? 19.446 -4.560 -10.354 1.00 87.31 112 THR A N 1
ATOM 859 C CA . THR A 1 112 ? 20.609 -3.697 -10.077 1.00 87.31 112 THR A CA 1
ATOM 860 C C . THR A 1 112 ? 20.338 -2.560 -9.100 1.00 87.31 112 THR A C 1
ATOM 862 O O . THR A 1 112 ? 21.294 -1.911 -8.671 1.00 87.31 112 THR A O 1
ATOM 865 N N . TRP A 1 113 ? 19.067 -2.306 -8.784 1.00 83.94 113 TRP A N 1
ATOM 866 C CA . TRP A 1 113 ? 18.653 -1.307 -7.801 1.00 83.94 113 TRP A CA 1
ATOM 867 C C . TRP A 1 113 ? 18.926 -1.761 -6.364 1.00 83.94 113 TRP A C 1
ATOM 869 O O . TRP A 1 113 ? 18.931 -2.987 -6.102 1.00 83.94 113 TRP A O 1
#